Protein AF-A0A8G2FXH6-F1 (afdb_monomer_lite)

pLDDT: mean 83.17, std 10.57, range [43.62, 94.38]

Foldseek 3Di:
DWKFAPPDPCLQVVLVVLCVVQVFDWPDWDWDDDPDGNIIDIDTDGPDDPCVVVSQLVQQQDPGTQKDFDADPVRFTQWMGHNSDTPDGGPD

Radius of gyration: 12.32 Å; chains: 1; bounding box: 31×26×34 Å

Organism: Picrophilus torridus (strain ATCC 700027 / DSM 9790 / JCM 10055 / NBRC 100828 / KAW 2/3) (NCBI:txid1122961)

Secondary structure (DSSP, 8-state):
-EEEE-SSTHHHHHHHHHHHHTT---SEEEEEEETTTTEEEEEEE-S--TTHHHHHHHHHTSTTEEEEEEE-TTS-EEEEEETTEEEEE---

Structure (mmCIF, N/CA/C/O backbone):
data_AF-A0A8G2FXH6-F1
#
_entry.id   AF-A0A8G2FXH6-F1
#
loop_
_atom_site.group_P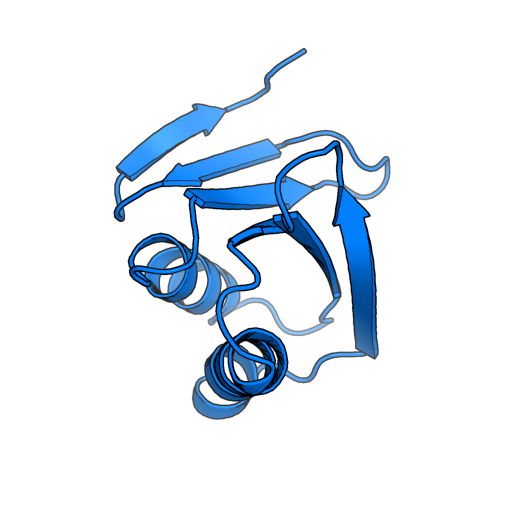DB
_atom_site.id
_atom_site.type_symbol
_atom_site.label_atom_id
_atom_site.label_alt_id
_atom_site.label_comp_id
_atom_site.label_asym_id
_atom_site.label_entity_id
_atom_site.label_seq_id
_atom_site.pdbx_PDB_ins_code
_atom_site.Cartn_x
_atom_site.Cartn_y
_atom_site.Cartn_z
_atom_site.occupancy
_atom_site.B_iso_or_equiv
_atom_site.auth_seq_id
_atom_site.auth_comp_id
_atom_site.auth_asym_id
_atom_site.auth_atom_id
_atom_site.pdbx_PDB_model_num
ATOM 1 N N . MET A 1 1 ? 5.838 0.380 2.841 1.00 88.00 1 MET A N 1
ATOM 2 C CA . MET A 1 1 ? 5.084 0.303 4.109 1.00 88.00 1 MET A CA 1
ATOM 3 C C . MET A 1 1 ? 3.758 1.047 3.985 1.00 88.00 1 MET A C 1
ATOM 5 O O . MET A 1 1 ? 3.753 2.196 3.573 1.00 88.00 1 MET A O 1
ATOM 9 N N . VAL A 1 2 ? 2.636 0.424 4.333 1.00 90.19 2 VAL A N 1
ATOM 10 C CA . VAL A 1 2 ? 1.299 1.045 4.373 1.00 90.19 2 VAL A CA 1
ATOM 11 C C . VAL A 1 2 ? 0.835 1.098 5.822 1.00 90.19 2 VAL A C 1
ATOM 13 O O . VAL A 1 2 ? 0.886 0.074 6.496 1.00 90.19 2 VAL A O 1
ATOM 16 N N . ILE A 1 3 ? 0.367 2.258 6.277 1.00 91.19 3 ILE A N 1
ATOM 17 C CA . ILE A 1 3 ? -0.252 2.456 7.592 1.00 91.19 3 ILE A CA 1
ATOM 18 C C . ILE A 1 3 ? -1.739 2.718 7.373 1.00 91.19 3 ILE A C 1
ATOM 20 O O . ILE A 1 3 ? -2.107 3.688 6.707 1.00 91.19 3 ILE A O 1
ATOM 24 N N . ALA A 1 4 ? -2.588 1.840 7.900 1.00 89.69 4 ALA A N 1
ATOM 25 C CA . ALA A 1 4 ? -4.029 1.902 7.677 1.00 89.69 4 ALA A CA 1
ATOM 26 C C . ALA A 1 4 ? -4.831 1.565 8.936 1.00 89.69 4 ALA A C 1
ATOM 28 O O . ALA A 1 4 ? -4.413 0.748 9.754 1.00 89.69 4 ALA A O 1
ATOM 29 N N . SER A 1 5 ? -6.015 2.156 9.057 1.00 89.31 5 SER A N 1
ATOM 30 C CA . SER A 1 5 ? -7.005 1.809 10.068 1.00 89.31 5 SER A CA 1
ATOM 31 C C . SER A 1 5 ? -7.666 0.472 9.726 1.00 89.31 5 SER A C 1
ATOM 33 O O . SER A 1 5 ? -8.277 0.301 8.671 1.00 89.31 5 SER A O 1
ATOM 35 N N . TYR A 1 6 ? -7.576 -0.486 10.642 1.00 86.75 6 TYR A N 1
ATOM 36 C CA . TYR A 1 6 ? -8.220 -1.791 10.548 1.00 86.75 6 TYR A CA 1
ATOM 37 C C . TYR A 1 6 ? -9.657 -1.708 11.067 1.00 86.75 6 TYR A C 1
ATOM 39 O O . TYR A 1 6 ? -9.979 -2.175 12.162 1.00 86.75 6 TYR A O 1
ATOM 47 N N . ARG A 1 7 ? -10.522 -1.053 10.287 1.00 84.00 7 ARG A N 1
ATOM 48 C CA . ARG A 1 7 ? -11.962 -0.951 10.585 1.00 84.00 7 ARG A CA 1
ATOM 49 C C . ARG A 1 7 ? -12.725 -2.216 10.202 1.00 84.00 7 ARG A C 1
ATOM 51 O O . ARG A 1 7 ? -13.695 -2.572 10.864 1.00 84.00 7 ARG A O 1
ATOM 58 N N . ASP A 1 8 ? -12.272 -2.891 9.153 1.00 88.38 8 ASP A N 1
ATOM 59 C CA . ASP A 1 8 ? -12.841 -4.132 8.641 1.00 88.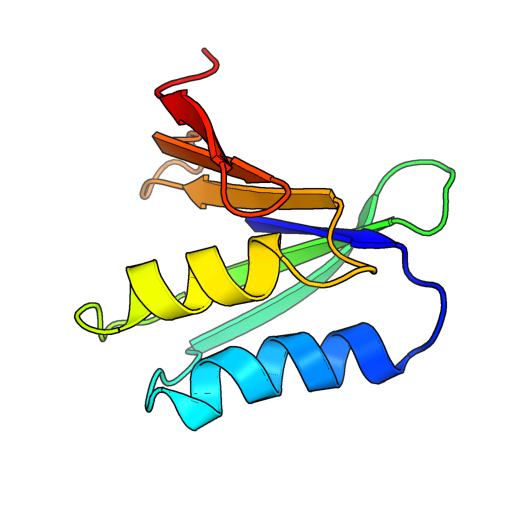38 8 ASP A CA 1
ATOM 60 C C . ASP A 1 8 ? -11.735 -5.027 8.057 1.00 88.38 8 ASP A C 1
ATOM 62 O O . ASP A 1 8 ? -10.714 -4.511 7.596 1.00 88.38 8 ASP A O 1
ATOM 66 N N . PRO A 1 9 ? -11.917 -6.361 8.037 1.00 83.00 9 PRO A N 1
ATOM 67 C CA . PRO A 1 9 ? -10.917 -7.283 7.492 1.00 83.00 9 PRO A CA 1
ATOM 68 C C . PRO A 1 9 ? -10.624 -7.063 6.000 1.00 83.00 9 PRO A C 1
ATOM 70 O O . PRO A 1 9 ? -9.540 -7.405 5.529 1.00 83.00 9 PRO A O 1
ATOM 73 N N . GLY A 1 10 ? -11.549 -6.452 5.256 1.00 90.50 10 GLY A N 1
ATOM 74 C CA . GLY A 1 10 ? -11.411 -6.222 3.823 1.00 90.50 10 GLY A CA 1
ATOM 75 C C . GLY A 1 10 ? -10.309 -5.230 3.456 1.00 90.50 10 GLY A C 1
ATOM 76 O O . GLY A 1 10 ? -9.935 -5.173 2.288 1.00 90.50 10 GLY A O 1
ATOM 77 N N . ILE A 1 11 ? -9.745 -4.465 4.400 1.00 89.06 11 ILE A N 1
ATOM 78 C CA . ILE A 1 11 ? -8.616 -3.571 4.098 1.00 89.06 11 ILE A CA 1
ATOM 79 C C . ILE A 1 11 ? -7.410 -4.339 3.540 1.00 89.06 11 ILE A C 1
ATOM 81 O O . ILE A 1 11 ? -6.773 -3.869 2.601 1.00 89.06 11 ILE A O 1
ATOM 85 N N . ILE A 1 12 ? -7.160 -5.556 4.038 1.00 87.94 12 ILE A N 1
ATOM 86 C CA . ILE A 1 12 ? -6.062 -6.415 3.572 1.00 87.94 12 ILE A CA 1
ATOM 87 C C . ILE A 1 12 ? -6.293 -6.803 2.104 1.00 87.94 12 ILE A C 1
ATOM 89 O O . ILE A 1 12 ? -5.400 -6.666 1.267 1.00 87.94 12 ILE A O 1
ATOM 93 N N . GLU A 1 13 ? -7.517 -7.223 1.774 1.00 90.25 13 GLU A N 1
ATOM 94 C CA . GLU A 1 13 ? -7.906 -7.596 0.411 1.00 90.25 13 GLU A CA 1
ATOM 95 C C . GLU A 1 13 ? -7.850 -6.401 -0.541 1.00 90.25 13 GLU A C 1
ATOM 97 O O . GLU A 1 13 ? -7.321 -6.517 -1.646 1.00 90.25 13 GLU A O 1
ATOM 102 N N . ARG A 1 14 ? -8.348 -5.233 -0.113 1.00 91.50 14 ARG A N 1
ATOM 103 C CA . ARG A 1 14 ? -8.317 -4.004 -0.918 1.00 91.50 14 ARG A CA 1
ATOM 104 C C . ARG A 1 14 ? -6.883 -3.573 -1.218 1.00 91.50 14 ARG A C 1
ATOM 106 O O . ARG A 1 14 ? -6.599 -3.191 -2.354 1.00 91.50 14 ARG A O 1
ATOM 113 N N . THR A 1 15 ? -5.978 -3.677 -0.243 1.00 89.88 15 THR A N 1
ATOM 114 C CA . THR A 1 15 ? -4.556 -3.389 -0.457 1.00 89.88 15 THR A CA 1
ATOM 115 C C . THR A 1 15 ? -3.944 -4.356 -1.467 1.00 89.88 15 THR A C 1
ATOM 117 O O . THR A 1 15 ? -3.356 -3.895 -2.442 1.00 89.88 15 THR A O 1
ATOM 120 N N . ALA A 1 16 ? -4.135 -5.669 -1.311 1.00 89.44 16 ALA A N 1
ATOM 121 C CA . ALA A 1 16 ? -3.619 -6.657 -2.265 1.00 89.44 16 ALA A CA 1
ATOM 122 C C . ALA A 1 16 ? -4.198 -6.471 -3.684 1.00 89.44 16 ALA A C 1
ATOM 124 O O . ALA A 1 16 ? -3.467 -6.490 -4.678 1.00 89.44 16 ALA A O 1
ATOM 125 N N . ALA A 1 17 ? -5.506 -6.221 -3.788 1.00 91.75 17 ALA A N 1
ATOM 126 C CA . ALA A 1 17 ? -6.196 -6.006 -5.057 1.00 91.75 17 ALA A CA 1
ATOM 127 C C . ALA A 1 17 ? -5.692 -4.761 -5.805 1.00 91.75 17 ALA A C 1
ATOM 129 O O . ALA A 1 17 ? -5.621 -4.780 -7.037 1.00 91.75 17 ALA A O 1
ATOM 130 N N . ASN A 1 18 ? -5.312 -3.700 -5.083 1.00 92.38 18 ASN A N 1
ATOM 131 C CA . ASN A 1 18 ? -4.758 -2.484 -5.679 1.00 92.38 18 ASN A CA 1
ATOM 132 C C . ASN A 1 18 ? -3.483 -2.768 -6.490 1.00 92.38 18 ASN A C 1
ATOM 134 O O . ASN A 1 18 ? -3.358 -2.288 -7.616 1.00 92.38 18 ASN A O 1
ATOM 138 N N . PHE A 1 19 ? -2.581 -3.600 -5.958 1.00 89.81 19 PHE A N 1
ATOM 139 C CA . PHE A 1 19 ? -1.371 -4.022 -6.669 1.00 89.81 19 PHE A CA 1
ATOM 140 C C . PHE A 1 19 ? -1.698 -4.925 -7.860 1.00 89.81 19 PHE A C 1
ATOM 142 O O . PHE A 1 19 ? -1.269 -4.655 -8.985 1.00 89.81 19 PHE A O 1
ATOM 149 N N . ARG A 1 20 ? -2.540 -5.948 -7.656 1.00 88.50 20 ARG A N 1
ATOM 150 C CA . ARG A 1 20 ? -2.849 -6.921 -8.715 1.00 88.50 20 ARG A CA 1
ATOM 151 C C . ARG A 1 20 ? -3.528 -6.290 -9.930 1.00 88.50 20 ARG A C 1
ATOM 153 O O . ARG A 1 20 ? -3.245 -6.696 -11.061 1.00 88.50 20 ARG A O 1
ATOM 160 N N . ARG A 1 21 ? -4.402 -5.299 -9.715 1.00 90.88 21 ARG A N 1
ATOM 161 C CA . ARG A 1 21 ? -5.084 -4.541 -10.782 1.00 90.88 21 ARG A CA 1
ATOM 162 C C . ARG A 1 21 ? -4.103 -3.774 -11.677 1.00 90.88 21 ARG A C 1
ATOM 164 O O . ARG A 1 21 ? -4.423 -3.503 -12.831 1.00 90.88 21 ARG A O 1
ATOM 171 N N . LEU A 1 22 ? -2.925 -3.450 -11.154 1.00 90.00 22 LEU A N 1
ATOM 172 C CA . LEU A 1 22 ? -1.838 -2.783 -11.867 1.00 90.00 22 LEU A CA 1
ATOM 173 C C . LEU A 1 22 ? -0.740 -3.753 -12.325 1.00 90.00 22 LEU A C 1
ATOM 175 O O . LEU A 1 22 ? 0.329 -3.305 -12.730 1.00 90.00 22 LEU A O 1
ATOM 179 N N . TRP A 1 23 ? -1.023 -5.062 -12.306 1.00 87.44 23 TRP A N 1
ATOM 180 C CA . TRP A 1 23 ? -0.097 -6.119 -12.730 1.00 87.44 23 TRP A CA 1
ATOM 181 C C . TRP A 1 23 ? 1.213 -6.131 -11.937 1.00 87.44 23 TRP A C 1
ATOM 183 O O . TRP A 1 23 ? 2.262 -6.488 -12.462 1.00 87.44 23 TRP A O 1
ATOM 193 N N . ILE A 1 24 ? 1.133 -5.726 -10.671 1.00 86.62 24 ILE A N 1
ATOM 194 C CA . ILE A 1 24 ? 2.238 -5.816 -9.728 1.00 86.62 24 ILE A CA 1
ATOM 195 C C . ILE A 1 24 ? 2.046 -7.116 -8.959 1.00 86.62 24 ILE A C 1
ATOM 197 O O . ILE A 1 24 ? 1.061 -7.266 -8.226 1.00 86.62 24 ILE A O 1
ATOM 201 N N . ASP A 1 25 ? 2.967 -8.048 -9.165 1.00 82.38 25 ASP A N 1
ATOM 202 C CA . ASP A 1 25 ? 3.024 -9.285 -8.402 1.00 82.38 25 ASP A CA 1
ATOM 203 C C . ASP A 1 25 ? 3.690 -9.004 -7.056 1.00 82.38 25 ASP A C 1
ATOM 205 O O . ASP A 1 25 ? 4.675 -8.274 -6.970 1.00 82.38 25 ASP A O 1
ATOM 209 N N . LEU A 1 26 ? 3.092 -9.527 -5.987 1.00 81.81 26 LEU A N 1
ATOM 210 C CA . LEU A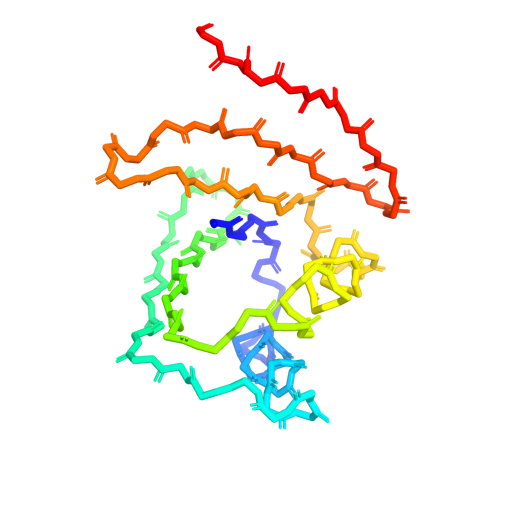 1 26 ? 3.596 -9.329 -4.635 1.00 81.81 26 LEU A CA 1
ATOM 211 C C . LEU A 1 26 ? 4.349 -10.573 -4.199 1.00 81.81 26 LEU A C 1
ATOM 213 O O . LEU A 1 26 ? 3.741 -11.638 -4.077 1.00 81.81 26 LEU A O 1
ATOM 217 N N . ASP A 1 27 ? 5.627 -10.426 -3.869 1.00 80.94 27 ASP A N 1
ATOM 218 C CA . ASP A 1 27 ? 6.399 -11.545 -3.315 1.00 80.94 27 ASP A CA 1
ATOM 219 C C . ASP A 1 27 ? 6.006 -11.807 -1.861 1.00 80.94 27 ASP A C 1
ATOM 221 O O . ASP A 1 27 ? 6.031 -12.937 -1.368 1.00 80.94 27 ASP A O 1
ATOM 225 N N . ARG A 1 28 ? 5.634 -10.735 -1.150 1.00 81.00 28 ARG A N 1
ATOM 226 C CA . ARG A 1 28 ? 5.293 -10.784 0.268 1.00 81.00 28 ARG A CA 1
ATOM 227 C C . ARG A 1 28 ? 4.279 -9.711 0.640 1.00 81.00 28 ARG A C 1
ATOM 229 O O . ARG A 1 28 ? 4.403 -8.557 0.243 1.00 81.00 28 ARG A O 1
ATOM 236 N N . LEU A 1 29 ? 3.316 -10.100 1.477 1.00 84.12 29 LEU A N 1
ATOM 237 C CA . LEU A 1 29 ? 2.412 -9.199 2.184 1.00 84.12 29 LEU A CA 1
ATOM 238 C C . LEU A 1 29 ? 2.380 -9.605 3.659 1.00 84.12 29 LEU A C 1
ATOM 240 O O . LEU A 1 29 ? 1.835 -10.647 4.019 1.00 84.12 29 LEU A O 1
ATOM 244 N N . CYS A 1 30 ? 2.980 -8.786 4.516 1.00 83.88 30 CYS A N 1
ATOM 245 C CA . CYS A 1 30 ? 2.895 -8.945 5.968 1.00 83.88 30 CYS A CA 1
ATOM 246 C C . CYS A 1 30 ? 1.920 -7.921 6.529 1.00 83.88 30 CYS A C 1
ATOM 248 O O . CYS A 1 30 ? 1.906 -6.801 6.039 1.00 83.88 30 CYS A O 1
ATOM 250 N N . TYR A 1 31 ? 1.173 -8.267 7.575 1.00 82.38 31 TYR A N 1
ATOM 251 C CA . TYR A 1 31 ? 0.425 -7.297 8.367 1.00 82.38 31 TYR A CA 1
ATOM 252 C C . TYR A 1 31 ? 0.686 -7.518 9.854 1.00 82.38 31 TYR A C 1
ATOM 254 O O . TYR A 1 31 ? 0.772 -8.653 10.326 1.00 82.38 31 TYR A O 1
ATOM 262 N N . ARG A 1 32 ? 0.806 -6.428 10.608 1.00 83.75 32 ARG A N 1
ATOM 263 C CA . ARG A 1 32 ? 0.877 -6.467 12.073 1.00 83.75 32 ARG A CA 1
ATOM 264 C C . ARG A 1 32 ? 0.068 -5.335 12.672 1.00 83.75 32 ARG A C 1
ATOM 266 O O . ARG A 1 32 ? -0.031 -4.271 12.067 1.00 83.75 32 ARG A O 1
ATOM 273 N N . ARG A 1 33 ? -0.457 -5.547 13.881 1.00 82.44 33 ARG A N 1
ATOM 274 C CA . ARG A 1 33 ? -1.000 -4.450 14.685 1.00 82.44 33 ARG A CA 1
ATOM 275 C C . ARG A 1 33 ? 0.134 -3.481 15.024 1.00 82.44 33 ARG A C 1
ATOM 277 O O . ARG A 1 33 ? 1.166 -3.908 15.539 1.00 82.44 33 ARG A O 1
ATOM 284 N N . SER A 1 34 ? -0.080 -2.200 14.764 1.00 77.38 34 SER A N 1
ATOM 285 C CA . SER A 1 34 ? 0.814 -1.112 15.145 1.00 77.38 34 SER A CA 1
ATOM 286 C C . SER A 1 34 ? 0.115 -0.218 16.169 1.00 77.38 34 SER A C 1
ATOM 288 O O . SER A 1 34 ? -1.016 0.218 15.961 1.00 77.38 34 SER A O 1
ATOM 290 N N . GLY A 1 35 ? 0.761 0.006 17.313 1.00 71.00 35 GLY A N 1
ATOM 291 C CA . GLY A 1 35 ? 0.214 0.815 18.402 1.00 71.00 35 GLY A CA 1
ATOM 292 C C . GLY A 1 35 ? -1.129 0.326 18.970 1.00 71.00 35 GLY A C 1
ATOM 293 O O . GLY A 1 35 ? -1.518 -0.844 18.868 1.00 71.00 35 GLY A O 1
ATOM 294 N N . GLU A 1 36 ? -1.844 1.250 19.611 1.00 66.38 36 GLU A N 1
ATOM 295 C CA . GLU A 1 36 ? -3.077 0.943 20.343 1.00 66.38 36 GLU A CA 1
ATOM 296 C C . GLU A 1 36 ? -4.328 0.947 19.446 1.00 66.38 36 GLU A C 1
ATOM 298 O O . GLU A 1 36 ? -5.247 0.162 19.684 1.00 66.38 36 GLU A O 1
ATOM 303 N N . ASN A 1 37 ? -4.334 1.719 18.355 1.00 61.62 37 ASN A N 1
ATOM 304 C CA . ASN A 1 37 ? -5.542 2.087 17.604 1.00 61.62 37 ASN A CA 1
ATOM 305 C C . ASN A 1 37 ? -5.853 1.209 16.385 1.00 61.62 37 ASN A C 1
ATOM 307 O O . ASN A 1 37 ? -6.079 1.746 15.311 1.00 61.62 37 ASN A O 1
ATOM 311 N N . CYS A 1 38 ? -5.883 -0.123 16.512 1.00 66.31 38 CYS A N 1
ATOM 312 C CA . CYS A 1 38 ? -6.251 -1.020 15.397 1.00 66.31 38 CYS A CA 1
ATOM 313 C C . CYS A 1 38 ? -5.577 -0.631 14.062 1.00 66.31 38 CYS A C 1
ATOM 315 O O . CYS A 1 38 ? -6.204 -0.687 13.014 1.00 66.31 38 CYS A O 1
ATOM 317 N N . ILE A 1 39 ? -4.331 -0.160 14.090 1.00 72.06 39 ILE A N 1
ATOM 318 C CA . ILE A 1 39 ? -3.608 0.208 12.877 1.00 72.06 39 ILE A CA 1
ATOM 319 C C . ILE A 1 39 ? -2.918 -1.051 12.379 1.00 72.06 39 ILE A C 1
ATOM 321 O O . ILE A 1 39 ? -2.348 -1.798 13.178 1.00 72.06 39 ILE A O 1
ATOM 325 N N . ILE A 1 40 ? -2.959 -1.290 11.075 1.00 72.00 40 ILE A N 1
ATOM 326 C CA . ILE A 1 40 ? -2.135 -2.307 10.437 1.00 72.00 40 ILE A CA 1
ATOM 327 C C . ILE A 1 40 ? -0.985 -1.659 9.685 1.00 72.00 40 ILE A C 1
ATOM 329 O O . ILE A 1 40 ? -1.150 -0.657 8.991 1.00 72.00 40 ILE A O 1
ATOM 333 N N . GLU A 1 41 ? 0.184 -2.265 9.835 1.00 76.69 41 GLU A N 1
ATOM 334 C CA . GLU A 1 41 ? 1.351 -1.971 9.020 1.00 76.69 41 GLU A CA 1
ATOM 335 C C . GLU A 1 41 ? 1.520 -3.074 7.988 1.00 76.69 41 GLU A C 1
ATOM 337 O O . GLU A 1 41 ? 1.605 -4.241 8.375 1.00 76.69 41 GLU A O 1
ATOM 342 N N . MET A 1 42 ? 1.568 -2.709 6.705 1.00 75.12 42 MET A N 1
ATOM 343 C CA . MET A 1 42 ? 1.794 -3.656 5.617 1.00 75.12 42 MET A CA 1
ATOM 344 C C . MET A 1 42 ? 3.075 -3.378 4.841 1.00 75.12 42 MET A C 1
ATOM 346 O O . MET A 1 42 ? 3.282 -2.270 4.338 1.00 75.12 42 MET A O 1
ATOM 350 N N . THR A 1 43 ? 3.906 -4.405 4.682 1.00 73.38 43 THR A N 1
ATOM 351 C CA . THR A 1 43 ? 5.121 -4.356 3.854 1.00 73.38 43 THR A CA 1
ATOM 352 C C . THR A 1 43 ? 4.913 -5.187 2.602 1.00 73.38 43 THR A C 1
ATOM 354 O O . THR A 1 43 ? 4.394 -6.301 2.681 1.00 73.38 43 THR A O 1
ATOM 357 N N . VAL A 1 44 ? 5.294 -4.605 1.466 1.00 69.62 44 VAL A N 1
ATOM 358 C CA . VAL A 1 44 ? 5.072 -5.133 0.122 1.00 69.62 44 VAL A CA 1
ATOM 359 C C . VAL A 1 44 ? 6.377 -5.012 -0.655 1.00 69.62 44 VAL A C 1
ATOM 361 O O . VAL A 1 44 ? 6.961 -3.930 -0.673 1.00 69.62 44 VAL A O 1
ATOM 364 N N . SER A 1 45 ? 6.808 -6.102 -1.285 1.00 70.38 45 SER A N 1
ATOM 365 C CA . SER A 1 45 ? 7.942 -6.146 -2.215 1.00 70.38 45 SER A CA 1
ATOM 366 C C . SER A 1 45 ? 7.473 -6.644 -3.584 1.00 70.38 45 SER A C 1
ATOM 368 O O . SER A 1 45 ? 6.533 -7.441 -3.655 1.00 70.38 45 SER A O 1
ATOM 370 N N . SER A 1 46 ? 8.085 -6.115 -4.645 1.00 70.56 46 SER A N 1
ATOM 371 C CA . SER A 1 46 ? 7.829 -6.482 -6.041 1.00 70.56 46 SER A CA 1
ATOM 372 C C . SER A 1 46 ? 9.081 -6.223 -6.873 1.00 70.56 46 SER A C 1
ATOM 374 O O . SER A 1 46 ? 9.679 -5.150 -6.761 1.00 70.56 46 SER A O 1
ATOM 376 N N . ASP A 1 47 ? 9.398 -7.154 -7.768 1.00 69.81 47 ASP A N 1
ATOM 377 C CA . ASP A 1 47 ? 10.473 -7.030 -8.760 1.00 69.81 47 ASP A CA 1
ATOM 378 C C . ASP A 1 47 ? 10.085 -6.148 -9.969 1.00 69.81 47 ASP A C 1
ATOM 380 O O . ASP A 1 47 ? 10.934 -5.769 -10.777 1.00 69.81 47 ASP A O 1
ATOM 384 N N . ASN A 1 48 ? 8.796 -5.807 -10.107 1.00 64.00 48 ASN A N 1
ATOM 385 C CA . ASN A 1 48 ? 8.240 -5.027 -11.217 1.00 64.00 48 ASN A CA 1
ATOM 386 C C . ASN A 1 48 ? 7.824 -3.616 -10.754 1.00 64.00 48 ASN A C 1
ATOM 388 O O . ASN A 1 48 ? 7.032 -3.477 -9.813 1.00 64.00 48 ASN A O 1
ATOM 392 N N . SER A 1 49 ? 8.365 -2.569 -11.392 1.00 66.12 49 SER A N 1
ATOM 393 C CA . SER A 1 49 ? 8.398 -1.205 -10.836 1.00 66.12 49 SER A CA 1
ATOM 394 C C . SER A 1 49 ? 7.563 -0.157 -11.581 1.00 66.12 49 SER A C 1
ATOM 396 O O . SER A 1 49 ? 7.208 0.854 -10.972 1.00 66.12 49 SER A O 1
ATOM 398 N N . ASP A 1 50 ? 7.174 -0.386 -12.839 1.00 73.31 50 ASP A N 1
ATOM 399 C CA . ASP A 1 50 ? 6.604 0.679 -13.686 1.00 73.31 50 ASP A CA 1
ATOM 400 C C . ASP A 1 50 ? 5.293 1.257 -13.129 1.00 73.31 50 ASP A C 1
ATOM 402 O O . ASP A 1 50 ? 5.052 2.464 -13.171 1.00 73.31 50 ASP A O 1
ATOM 406 N N . ASN A 1 51 ? 4.450 0.401 -12.542 1.00 84.62 51 ASN A N 1
ATOM 407 C CA . ASN A 1 51 ? 3.164 0.813 -11.976 1.00 84.62 51 ASN A CA 1
ATOM 408 C C . ASN A 1 51 ? 3.193 1.017 -10.456 1.00 84.62 51 ASN A C 1
ATOM 410 O O . ASN A 1 51 ? 2.164 1.358 -9.861 1.00 84.62 51 ASN A O 1
ATOM 414 N N . LEU A 1 52 ? 4.343 0.813 -9.808 1.00 82.38 52 LEU A N 1
ATOM 415 C CA . LEU A 1 52 ? 4.441 0.828 -8.350 1.00 82.38 52 LEU A CA 1
ATOM 416 C C . LEU A 1 52 ? 4.089 2.204 -7.776 1.00 82.38 52 LEU A C 1
ATOM 418 O O . LEU A 1 52 ? 3.301 2.294 -6.834 1.00 82.38 52 LEU A O 1
ATOM 422 N N . ALA A 1 53 ? 4.580 3.276 -8.400 1.00 82.31 53 ALA A N 1
ATOM 423 C CA . ALA A 1 53 ? 4.269 4.646 -7.992 1.00 82.31 53 ALA A CA 1
ATOM 424 C C . ALA A 1 53 ? 2.759 4.948 -8.071 1.00 82.31 53 ALA A C 1
ATOM 426 O O . ALA A 1 53 ? 2.191 5.514 -7.137 1.00 82.31 53 ALA A O 1
ATOM 427 N N . TYR A 1 54 ? 2.078 4.502 -9.135 1.00 88.25 54 TYR A N 1
ATOM 428 C CA . TYR A 1 54 ? 0.623 4.644 -9.263 1.00 88.25 54 TYR A CA 1
ATOM 429 C C . TYR A 1 54 ? -0.137 3.830 -8.213 1.00 88.25 54 TYR A C 1
ATOM 431 O O . TYR A 1 54 ? -1.126 4.308 -7.656 1.00 88.25 54 TYR A O 1
ATOM 439 N N . SER A 1 55 ? 0.329 2.613 -7.920 1.00 8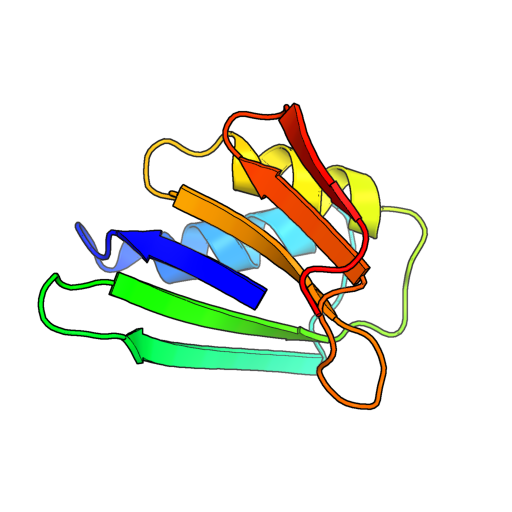9.69 55 SER A N 1
ATOM 440 C CA . SER A 1 55 ? -0.242 1.765 -6.872 1.00 89.69 55 SER A CA 1
ATOM 441 C C . SER A 1 55 ? -0.176 2.454 -5.511 1.00 89.69 55 SER A C 1
ATOM 443 O O . SER A 1 55 ? -1.194 2.573 -4.828 1.00 89.69 55 SER A O 1
ATOM 445 N N . ILE A 1 56 ? 0.998 2.977 -5.158 1.00 89.38 56 ILE A N 1
ATOM 446 C CA . ILE A 1 56 ? 1.246 3.709 -3.913 1.00 89.38 56 ILE A CA 1
ATOM 447 C C . ILE A 1 56 ? 0.364 4.954 -3.824 1.00 89.38 56 ILE A C 1
ATOM 449 O O . ILE A 1 56 ? -0.294 5.176 -2.806 1.00 89.38 56 ILE A O 1
ATOM 453 N N . TYR A 1 57 ? 0.296 5.731 -4.905 1.00 90.56 57 TYR A N 1
ATOM 454 C CA . TYR A 1 57 ? -0.555 6.911 -4.980 1.00 90.56 57 TYR A CA 1
ATOM 455 C C . TYR A 1 57 ? -2.032 6.567 -4.743 1.00 90.56 57 TYR A C 1
ATOM 457 O O . TYR A 1 57 ? -2.689 7.215 -3.927 1.00 90.56 57 TYR A O 1
ATOM 465 N N . ASN A 1 58 ? -2.545 5.516 -5.390 1.00 93.69 58 ASN A N 1
ATOM 466 C CA . ASN A 1 58 ? -3.927 5.064 -5.212 1.00 93.69 58 ASN A CA 1
ATOM 467 C C . ASN A 1 58 ? -4.207 4.615 -3.774 1.00 93.69 58 ASN A C 1
ATOM 469 O O . ASN A 1 58 ? -5.224 5.014 -3.205 1.00 93.69 58 ASN A O 1
ATOM 473 N N . LEU A 1 59 ? -3.297 3.842 -3.172 1.00 93.56 59 LEU A N 1
ATOM 474 C CA . LEU A 1 59 ? -3.415 3.423 -1.774 1.00 93.56 59 LEU A CA 1
ATOM 475 C C . LEU A 1 59 ? -3.472 4.627 -0.840 1.00 93.56 59 LEU A C 1
ATOM 477 O O . LEU A 1 59 ? -4.334 4.666 0.029 1.00 93.56 59 LEU A O 1
ATOM 481 N N . SER A 1 60 ? -2.618 5.634 -1.047 1.00 94.38 60 SER A N 1
ATOM 482 C CA . SER A 1 60 ? -2.575 6.825 -0.187 1.00 94.38 60 SER A CA 1
ATOM 483 C C . SER A 1 60 ? -3.878 7.633 -0.169 1.00 94.38 60 SER A C 1
ATOM 485 O O . SER A 1 60 ? -4.083 8.431 0.739 1.00 94.38 60 SER A O 1
ATOM 487 N N . LYS A 1 61 ? -4.759 7.435 -1.157 1.00 94.25 61 LYS A N 1
ATOM 488 C CA . LYS A 1 61 ? -6.072 8.088 -1.255 1.00 94.25 61 LYS A CA 1
ATOM 489 C C . LYS A 1 61 ? -7.218 7.271 -0.666 1.00 94.25 61 LYS A C 1
ATOM 491 O O . LYS A 1 61 ? -8.352 7.750 -0.637 1.00 94.25 61 LYS A O 1
ATOM 496 N N . MET A 1 62 ? -6.975 6.027 -0.263 1.00 93.56 62 MET A N 1
ATOM 497 C CA . MET A 1 62 ? -8.015 5.201 0.337 1.00 93.56 62 MET A CA 1
ATOM 498 C C . MET A 1 62 ? -8.401 5.753 1.708 1.00 93.56 62 MET A C 1
ATOM 500 O O . MET A 1 62 ? -7.540 6.095 2.504 1.00 93.56 62 MET A O 1
ATOM 504 N N . VAL A 1 63 ? -9.700 5.766 2.013 1.00 90.69 63 VAL A N 1
ATOM 505 C CA . VAL A 1 63 ? -10.235 6.339 3.264 1.00 90.69 63 VAL A CA 1
ATOM 506 C C . VAL A 1 63 ? -9.648 5.672 4.515 1.00 90.69 63 VAL A C 1
ATOM 508 O O . VAL A 1 63 ? -9.496 6.314 5.547 1.00 90.69 63 VAL A O 1
ATOM 511 N N . ASP A 1 64 ? -9.347 4.376 4.439 1.00 90.94 64 ASP A N 1
ATOM 512 C CA . ASP A 1 64 ? -8.757 3.613 5.545 1.00 90.94 64 ASP A CA 1
ATOM 513 C C . ASP A 1 64 ? -7.240 3.783 5.662 1.00 90.94 64 ASP A C 1
ATOM 515 O O . ASP A 1 64 ? -6.667 3.376 6.667 1.00 90.94 64 ASP A O 1
ATOM 519 N N . VAL A 1 65 ? -6.574 4.320 4.640 1.00 91.62 65 VAL A N 1
ATOM 520 C CA . VAL A 1 65 ? -5.116 4.432 4.599 1.00 91.62 65 VAL A CA 1
ATOM 521 C C . VAL A 1 65 ? -4.718 5.814 5.089 1.00 91.62 65 VAL A C 1
ATOM 523 O O . VAL A 1 65 ? -5.082 6.828 4.505 1.00 91.62 65 VAL A O 1
ATOM 526 N N . GLU A 1 66 ? -3.938 5.846 6.163 1.00 91.44 66 GLU A N 1
ATOM 527 C CA . GLU A 1 66 ? -3.409 7.086 6.724 1.00 91.44 66 GLU A CA 1
ATOM 528 C C . GLU A 1 66 ? -2.218 7.577 5.900 1.00 91.44 66 GLU A C 1
ATOM 530 O O . GLU A 1 66 ? -2.138 8.749 5.530 1.00 91.44 66 GLU A O 1
ATOM 535 N N . ARG A 1 67 ? -1.290 6.664 5.588 1.00 91.69 67 ARG A N 1
ATOM 536 C CA . ARG A 1 67 ? -0.109 6.970 4.780 1.00 91.69 67 ARG A CA 1
ATOM 537 C C . ARG A 1 67 ? 0.508 5.732 4.146 1.00 91.69 67 ARG A C 1
ATOM 539 O O . ARG A 1 67 ? 0.363 4.612 4.639 1.00 91.69 67 ARG A O 1
ATOM 546 N N . VAL A 1 68 ? 1.263 5.960 3.079 1.00 92.75 68 VAL A N 1
ATOM 547 C CA . VAL A 1 68 ? 2.075 4.949 2.400 1.00 92.75 68 VAL A CA 1
ATOM 548 C C . VAL A 1 68 ? 3.490 5.477 2.245 1.00 92.75 68 VAL A C 1
ATOM 550 O O . VAL A 1 68 ? 3.687 6.545 1.676 1.00 92.75 68 VAL A O 1
ATOM 553 N N . SER A 1 69 ? 4.470 4.721 2.720 1.00 90.44 69 SER A N 1
ATOM 554 C CA . SER A 1 69 ? 5.888 5.055 2.635 1.00 90.44 69 SER A CA 1
ATOM 555 C C . SER A 1 69 ? 6.633 4.069 1.738 1.00 90.44 69 SER A C 1
ATOM 557 O O . SER A 1 69 ? 6.439 2.854 1.845 1.00 90.44 69 SER A O 1
ATOM 559 N N . ILE A 1 70 ? 7.496 4.585 0.869 1.00 88.06 70 ILE A N 1
ATOM 560 C CA . ILE A 1 70 ? 8.476 3.808 0.107 1.00 88.06 70 ILE A CA 1
ATOM 561 C C . ILE A 1 70 ? 9.707 3.645 0.986 1.00 88.06 70 ILE A C 1
ATOM 563 O O . ILE A 1 70 ? 10.173 4.631 1.558 1.00 88.06 70 ILE A O 1
ATOM 567 N N . LEU A 1 71 ? 10.193 2.412 1.099 1.00 87.00 71 LEU A N 1
ATOM 568 C CA . LEU A 1 71 ? 11.405 2.091 1.840 1.00 87.00 71 LEU A CA 1
ATOM 569 C C . LEU A 1 71 ? 12.522 1.706 0.864 1.00 87.00 71 LEU A C 1
ATOM 571 O O . LEU A 1 71 ? 12.224 1.172 -0.208 1.00 87.00 71 LEU A O 1
ATOM 575 N N . ASP A 1 72 ? 13.772 1.982 1.222 1.00 85.38 72 ASP A N 1
ATOM 576 C CA . ASP A 1 72 ? 14.937 1.405 0.546 1.00 85.38 72 ASP A CA 1
ATOM 577 C C . ASP A 1 72 ? 15.237 -0.022 1.051 1.00 85.38 72 ASP A C 1
ATOM 579 O O . ASP A 1 72 ? 14.464 -0.611 1.809 1.00 85.38 72 ASP A O 1
ATOM 583 N N . SER A 1 73 ? 16.350 -0.607 0.600 1.00 83.31 73 SER A N 1
ATOM 584 C CA . SER A 1 73 ? 16.779 -1.955 1.001 1.00 83.31 73 SER A CA 1
ATOM 585 C C . SER A 1 73 ? 17.174 -2.083 2.474 1.00 83.31 73 SER A C 1
ATOM 587 O O . SER A 1 73 ? 17.231 -3.203 2.977 1.00 83.31 73 SER A O 1
ATOM 589 N N . ASP A 1 74 ? 17.447 -0.963 3.142 1.00 86.50 74 ASP A N 1
ATOM 590 C CA . ASP A 1 74 ? 17.838 -0.885 4.549 1.00 86.50 74 ASP A CA 1
ATOM 591 C C . ASP A 1 74 ? 16.654 -0.436 5.434 1.00 86.50 74 ASP A C 1
ATOM 593 O O . ASP A 1 74 ? 16.843 -0.022 6.577 1.00 86.50 74 ASP A O 1
ATOM 597 N N . ASP A 1 75 ? 15.425 -0.525 4.906 1.00 83.12 75 ASP A N 1
ATOM 598 C CA . ASP A 1 75 ? 14.169 -0.102 5.534 1.00 83.12 75 ASP A CA 1
ATOM 599 C C . ASP A 1 75 ? 14.084 1.408 5.862 1.00 83.12 75 ASP A C 1
ATOM 601 O O . ASP A 1 75 ? 13.204 1.837 6.621 1.00 83.12 75 ASP A O 1
ATOM 605 N N . ASN A 1 76 ? 14.927 2.256 5.258 1.00 86.75 76 ASN A N 1
ATOM 606 C CA . ASN A 1 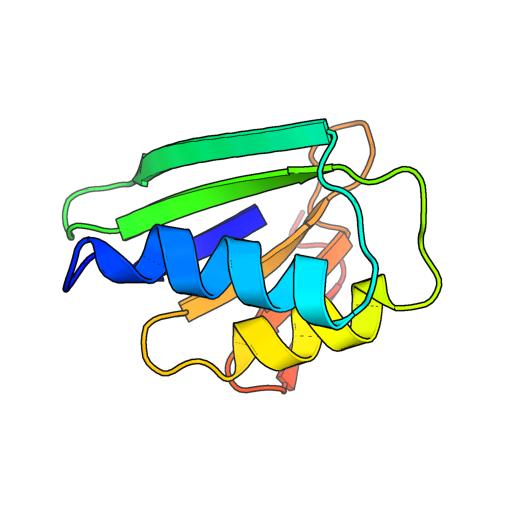76 ? 14.830 3.708 5.430 1.00 86.75 76 ASN A CA 1
ATOM 607 C C . ASN A 1 76 ? 13.691 4.282 4.586 1.00 86.75 76 ASN A C 1
ATOM 609 O O . ASN A 1 76 ? 13.492 3.905 3.431 1.00 86.75 76 ASN A O 1
ATOM 613 N N . ILE A 1 77 ? 12.964 5.257 5.135 1.00 87.19 77 ILE A N 1
ATOM 614 C CA . ILE A 1 77 ? 11.869 5.925 4.424 1.00 87.19 77 ILE A CA 1
ATOM 615 C C . ILE A 1 77 ? 12.436 6.867 3.359 1.00 87.19 77 ILE A C 1
ATOM 617 O O . ILE A 1 77 ? 12.963 7.933 3.673 1.00 87.19 77 ILE A O 1
ATOM 621 N N . LEU A 1 78 ? 12.232 6.515 2.091 1.00 86.38 78 LEU A N 1
ATOM 622 C CA . LEU A 1 78 ? 12.568 7.365 0.952 1.00 86.38 78 LEU A CA 1
ATOM 623 C C . LEU A 1 78 ? 11.523 8.459 0.743 1.00 86.38 78 LEU A C 1
ATOM 625 O O . LEU A 1 78 ? 11.864 9.622 0.559 1.00 86.38 78 LEU A O 1
ATOM 629 N N . LEU A 1 79 ? 10.242 8.089 0.782 1.00 88.06 79 LEU A N 1
ATOM 630 C CA . LEU A 1 79 ? 9.139 8.976 0.414 1.00 88.06 79 LEU A CA 1
ATOM 631 C C . LEU A 1 79 ? 7.859 8.561 1.128 1.00 88.06 79 LEU A C 1
ATOM 633 O O . LEU A 1 79 ? 7.595 7.367 1.256 1.00 88.06 79 LEU A O 1
ATOM 637 N N . THR A 1 80 ? 7.039 9.521 1.558 1.00 90.94 80 THR A N 1
ATOM 638 C CA . THR A 1 80 ? 5.725 9.243 2.160 1.00 90.94 80 THR A CA 1
ATOM 639 C C . THR A 1 80 ? 4.602 9.993 1.453 1.00 90.94 80 THR A C 1
ATOM 641 O O . THR A 1 80 ? 4.701 11.196 1.222 1.00 90.94 80 THR A O 1
ATOM 644 N N . TYR A 1 81 ? 3.507 9.283 1.179 1.00 92.81 81 TYR A N 1
ATOM 645 C CA . TYR A 1 81 ? 2.261 9.810 0.635 1.00 92.81 81 TYR A CA 1
ATOM 646 C C . TYR A 1 81 ? 1.121 9.729 1.653 1.00 92.81 81 TYR A C 1
ATOM 648 O O . TYR A 1 81 ? 0.988 8.723 2.353 1.00 92.81 81 TYR A O 1
ATOM 656 N N . SER A 1 82 ? 0.247 10.734 1.669 1.00 92.75 82 SER A N 1
ATOM 657 C CA . SER A 1 82 ? -1.030 10.727 2.398 1.00 92.75 82 SER A CA 1
ATOM 658 C C . SER A 1 82 ? -2.060 11.563 1.648 1.00 92.75 82 SER A C 1
ATOM 660 O O . SER A 1 82 ? -1.745 12.646 1.165 1.00 92.75 82 SER A O 1
ATOM 662 N N . GLY A 1 83 ? -3.277 11.047 1.471 1.00 92.75 83 GLY A N 1
ATOM 663 C CA . GLY A 1 83 ? -4.344 11.757 0.760 1.00 92.75 83 GLY A CA 1
ATOM 664 C C . GLY A 1 83 ? -4.040 12.067 -0.712 1.00 92.75 83 GLY A C 1
ATOM 665 O O . GLY A 1 83 ? -4.714 12.898 -1.316 1.00 92.75 83 GLY A O 1
ATOM 666 N N . GLY A 1 84 ? -3.047 11.407 -1.320 1.00 90.12 84 GLY A N 1
ATOM 667 C CA . GLY A 1 84 ? -2.551 11.743 -2.657 1.00 90.12 84 GLY A CA 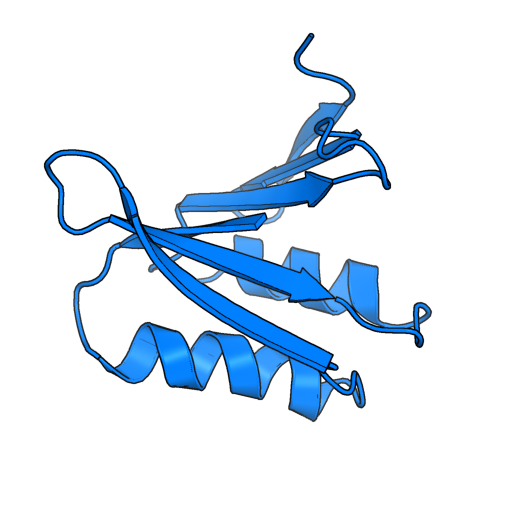1
ATOM 668 C C . GLY A 1 84 ? -1.549 12.900 -2.701 1.00 90.12 84 GLY A C 1
ATOM 669 O O . GLY A 1 84 ? -1.226 13.362 -3.793 1.00 90.12 84 GLY A O 1
ATOM 670 N N . GLU A 1 85 ? -1.049 13.354 -1.556 1.00 89.62 85 GLU A N 1
ATOM 671 C CA . GLU A 1 85 ? -0.004 14.370 -1.445 1.00 89.62 85 GLU A CA 1
ATOM 672 C C . GLU A 1 85 ? 1.291 13.751 -0.916 1.00 89.62 85 GLU A C 1
ATOM 674 O O . GLU A 1 85 ? 1.269 12.766 -0.174 1.00 89.62 85 GLU A O 1
ATOM 679 N N . VAL A 1 86 ? 2.428 14.324 -1.310 1.00 89.56 86 VAL A N 1
ATOM 680 C CA . VAL A 1 86 ? 3.743 13.956 -0.774 1.00 89.56 86 VAL A CA 1
ATOM 681 C C . VAL A 1 86 ? 3.951 14.703 0.541 1.00 89.56 86 VAL A C 1
ATOM 683 O O . VAL A 1 86 ? 3.952 15.930 0.556 1.00 89.56 86 VAL A O 1
ATOM 686 N N . LEU A 1 87 ? 4.152 13.966 1.635 1.00 83.75 87 LEU A N 1
ATOM 687 C CA . LEU A 1 87 ? 4.410 14.539 2.961 1.00 83.75 87 LEU A CA 1
ATOM 688 C C . LEU A 1 87 ? 5.899 14.833 3.216 1.00 83.75 87 LEU A C 1
ATOM 690 O O . LEU A 1 87 ? 6.214 15.596 4.124 1.00 83.75 87 LEU A O 1
ATOM 694 N N . GLY A 1 88 ? 6.809 14.245 2.431 1.00 71.56 88 GLY A N 1
ATOM 695 C CA . GLY A 1 88 ? 8.248 14.515 2.499 1.00 71.56 88 GLY A CA 1
ATOM 696 C C . GLY A 1 88 ? 9.123 13.361 1.998 1.00 71.56 88 GLY A C 1
ATOM 697 O O . GLY A 1 88 ? 8.686 12.205 1.970 1.00 71.56 88 GLY A O 1
ATOM 698 N N . GLU A 1 89 ? 10.357 13.704 1.621 1.00 60.72 89 GLU A N 1
ATOM 699 C CA . GLU A 1 89 ? 11.474 12.790 1.349 1.00 60.72 89 GLU A CA 1
ATOM 700 C C . GLU A 1 89 ? 12.387 12.735 2.585 1.00 60.72 89 GLU A C 1
ATOM 702 O O . GLU A 1 89 ? 12.697 13.781 3.154 1.00 60.72 89 GLU A O 1
ATOM 707 N N . GLY A 1 90 ? 12.800 11.539 3.018 1.00 56.03 90 GLY A N 1
ATOM 708 C CA . GLY A 1 90 ? 13.830 11.367 4.053 1.00 56.03 90 GLY A CA 1
ATOM 709 C C . GLY A 1 90 ? 13.481 11.885 5.456 1.00 56.03 90 GLY A C 1
ATOM 710 O O . GLY A 1 90 ? 14.112 12.818 5.953 1.00 56.03 90 GLY A O 1
ATOM 711 N N . LEU A 1 91 ? 12.529 11.245 6.148 1.00 44.69 91 LEU A N 1
ATOM 712 C CA . LEU A 1 91 ? 12.453 11.381 7.611 1.00 44.69 91 LEU A CA 1
ATOM 713 C C . LEU A 1 91 ? 13.615 10.586 8.227 1.00 44.69 91 LEU A C 1
ATOM 715 O O . LEU A 1 91 ? 13.481 9.387 8.470 1.00 44.69 91 LEU A O 1
ATOM 719 N N . HIS A 1 92 ? 14.753 11.263 8.395 1.00 43.62 92 HIS A N 1
ATOM 720 C CA . HIS A 1 92 ? 15.880 10.830 9.224 1.00 43.62 92 HIS A CA 1
ATOM 721 C C . HIS A 1 92 ? 15.533 10.878 10.716 1.00 43.62 92 HIS A C 1
ATOM 723 O O . HIS A 1 92 ? 14.838 11.835 11.134 1.00 43.62 92 HIS A O 1
#

Sequence (92 aa):
MVIASYRDPGIIERTAANFRRLWIDLDRLCYRRSGENCIIEMTVSSDNSDNLAYSIYNLSKMVDVERVSILDSDDNILLTYSGGEVLGEGLH